Protein AF-A0A2I0WCZ8-F1 (afdb_monomer_lite)

Secondary structure (DSSP, 8-state):
-PPEE------S-GGG-EEEEEEEPP-----S--SS--SEEEEEEEEEETTEE----TTTT--BTTB-EEE-TT-SS----HHHHHHHHHHHIIIII--

Organism: NCBI:txid906689

pLDDT: mean 72.58, std 17.21, range [28.89, 92.12]

Sequence (99 aa):
MKPNQIFTYLRESSLNSIRLYCENSSESTLPPYNCCLSHYHVTMKSIGVAGTSLKLSTDIFQTGDMRGTIIDSGTTLAYLPEDAFKPLMNAVCSLSLCW

Foldseek 3Di:
DQFDWDDWDDDPDLQATKTWGWHQPDDDPDPPPDDPPPWRFIQTDFIDGSNRTDDADNVQADDDPPHTDTDDPVDPDDDGDPSRVVSVVVSNVVSVPPD

InterPro domains:
  IPR001461 Aspartic peptidase A1 [PTHR13683] (28-93)
  IPR021109 Aspartic peptidase domain superfamily [G3DSA:2.40.70.10] (5-95)
  IPR021109 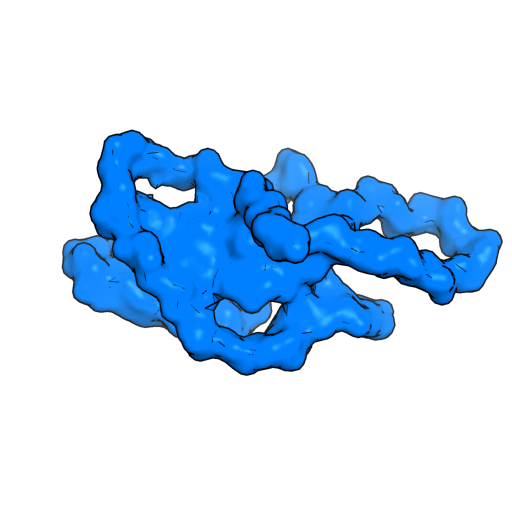Aspartic peptidase domain superfamily [SSF50630] (36-96)
  IPR032799 Xylanase inhibitor, C-terminal [PF14541] (39-92)

Radius of gyration: 15.07 Å; chains: 1; bounding box: 42×26×35 Å

Structure (mmCIF, N/CA/C/O backbone):
data_AF-A0A2I0WCZ8-F1
#
_entry.id   AF-A0A2I0WCZ8-F1
#
loop_
_atom_site.group_PDB
_atom_site.id
_atom_site.type_symbol
_atom_site.label_atom_id
_atom_site.label_alt_id
_atom_site.label_comp_id
_atom_site.label_asym_id
_atom_site.label_entity_id
_atom_site.label_seq_id
_atom_site.pdbx_PDB_ins_code
_atom_site.Cartn_x
_atom_site.Cartn_y
_atom_site.Cartn_z
_atom_site.occupancy
_atom_site.B_iso_or_equiv
_atom_site.auth_seq_id
_atom_site.auth_comp_id
_atom_site.auth_asym_id
_atom_site.auth_atom_id
_atom_site.pdbx_PDB_model_num
ATOM 1 N N . MET A 1 1 ? 9.752 14.927 6.590 1.00 28.89 1 MET A N 1
ATOM 2 C CA . MET A 1 1 ? 8.757 15.242 5.540 1.00 28.89 1 MET A CA 1
ATOM 3 C C . MET A 1 1 ? 7.501 14.443 5.833 1.00 28.89 1 MET A C 1
ATOM 5 O O . MET A 1 1 ? 7.632 13.314 6.283 1.00 28.89 1 MET A O 1
ATOM 9 N N . LYS A 1 2 ? 6.310 15.032 5.689 1.00 32.78 2 LYS A N 1
ATOM 10 C CA . LYS A 1 2 ? 5.054 14.281 5.826 1.00 32.78 2 LYS A CA 1
ATOM 11 C C . LYS A 1 2 ? 4.839 13.513 4.511 1.00 32.78 2 LYS A C 1
ATOM 13 O O . LYS A 1 2 ? 4.935 14.163 3.473 1.00 32.78 2 LYS A O 1
ATOM 18 N N . PRO A 1 3 ? 4.609 12.190 4.525 1.00 41.94 3 PRO A N 1
ATOM 19 C CA . PRO A 1 3 ? 4.323 11.445 3.304 1.00 41.94 3 PRO A CA 1
ATOM 20 C C . PRO A 1 3 ? 3.071 12.021 2.635 1.00 41.94 3 PRO A C 1
ATOM 22 O O . PRO A 1 3 ? 2.075 12.308 3.306 1.00 41.94 3 PRO A O 1
ATOM 25 N N . ASN A 1 4 ? 3.139 12.233 1.322 1.00 39.19 4 ASN A N 1
ATOM 26 C CA . ASN A 1 4 ? 2.037 12.786 0.545 1.00 39.19 4 ASN A CA 1
ATOM 27 C C . ASN A 1 4 ? 1.018 11.666 0.281 1.00 39.19 4 ASN A C 1
ATOM 29 O O . ASN A 1 4 ? 1.338 10.635 -0.304 1.00 39.19 4 ASN A O 1
ATOM 33 N N . GLN A 1 5 ? -0.221 1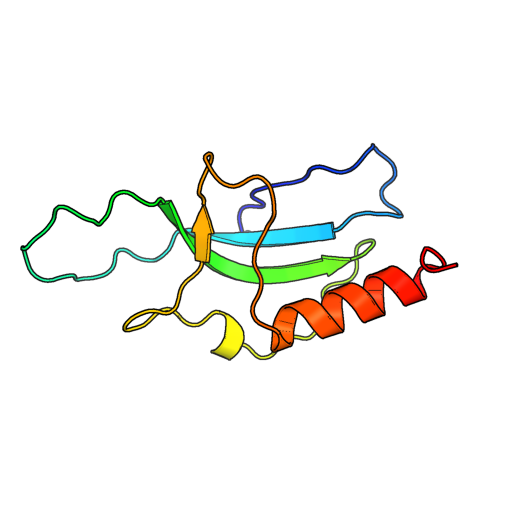1.837 0.740 1.00 42.56 5 GLN A N 1
ATOM 34 C CA . GLN A 1 5 ? -1.281 10.854 0.518 1.00 42.56 5 GLN A CA 1
ATOM 35 C C . GLN A 1 5 ? -1.787 10.992 -0.924 1.00 42.56 5 GLN A C 1
ATOM 37 O O . GLN A 1 5 ? -2.334 12.035 -1.277 1.00 42.56 5 GLN A O 1
ATOM 42 N N . ILE A 1 6 ? -1.620 9.962 -1.754 1.00 47.38 6 ILE A N 1
ATOM 43 C CA . ILE A 1 6 ? -2.159 9.951 -3.118 1.00 47.38 6 ILE A CA 1
ATOM 44 C C . ILE A 1 6 ? -3.137 8.779 -3.214 1.00 47.38 6 ILE A C 1
ATOM 46 O O . ILE A 1 6 ? -2.783 7.637 -2.941 1.00 47.38 6 ILE A O 1
ATOM 50 N N . PHE A 1 7 ? -4.374 9.122 -3.576 1.00 44.44 7 PHE A N 1
ATOM 51 C CA . PHE A 1 7 ? -5.570 8.285 -3.719 1.00 44.44 7 PHE A CA 1
ATOM 52 C C . PHE A 1 7 ? -6.341 7.972 -2.430 1.00 44.44 7 PHE A C 1
ATOM 54 O O . PHE A 1 7 ? -6.006 7.106 -1.625 1.00 44.44 7 PHE A O 1
ATOM 61 N N . THR A 1 8 ? -7.463 8.679 -2.292 1.00 43.38 8 THR A N 1
ATOM 62 C CA . THR A 1 8 ? -8.586 8.299 -1.435 1.00 43.38 8 THR A CA 1
ATOM 63 C C . THR A 1 8 ? -9.793 8.210 -2.359 1.00 43.38 8 THR A C 1
ATOM 65 O O . THR A 1 8 ? -10.238 9.239 -2.855 1.00 43.38 8 THR A O 1
ATOM 68 N N . TYR A 1 9 ? -10.320 7.015 -2.618 1.00 43.66 9 TYR A N 1
ATOM 69 C CA . TYR A 1 9 ? -11.686 6.890 -3.128 1.00 43.66 9 TYR A CA 1
ATOM 70 C C . TYR A 1 9 ? -12.517 6.152 -2.104 1.00 43.66 9 TYR A C 1
ATOM 72 O O . TYR A 1 9 ? -12.730 4.957 -2.253 1.00 43.66 9 TYR A O 1
ATOM 80 N N . LEU A 1 10 ? -12.949 6.835 -1.042 1.00 42.97 10 LEU A N 1
ATOM 81 C CA . LEU A 1 10 ? -13.912 6.262 -0.108 1.00 42.97 10 LEU A CA 1
ATOM 82 C C . LEU A 1 10 ? -14.900 7.324 0.346 1.00 42.97 10 LEU A C 1
ATOM 84 O O . LEU A 1 10 ? -14.519 8.409 0.784 1.00 42.97 10 LEU A O 1
ATOM 88 N N . ARG A 1 11 ? -16.179 6.967 0.200 1.00 42.19 11 ARG A N 1
ATOM 89 C CA . ARG A 1 11 ? -17.339 7.666 0.748 1.00 42.19 11 ARG A CA 1
ATOM 90 C C . ARG A 1 11 ? -17.034 8.090 2.190 1.00 42.19 11 ARG A C 1
ATOM 92 O O . ARG A 1 11 ? -16.449 7.330 2.955 1.00 42.19 11 ARG A O 1
ATOM 99 N N . GLU A 1 12 ? -17.452 9.306 2.507 1.00 48.94 12 GLU A N 1
ATOM 100 C CA . GLU A 1 12 ? -17.076 10.211 3.603 1.00 48.94 12 GLU A CA 1
ATOM 101 C C . GLU A 1 12 ? -17.330 9.724 5.053 1.00 48.94 12 GLU A C 1
ATOM 103 O O . GLU A 1 12 ? -17.615 10.514 5.945 1.00 48.94 12 GLU A O 1
ATOM 108 N N . SER A 1 13 ? -17.209 8.426 5.339 1.00 52.19 13 SER A N 1
ATOM 109 C CA . SER A 1 13 ? -17.166 7.894 6.703 1.00 52.19 13 SER A CA 1
ATOM 110 C C . SER A 1 13 ? -15.751 7.409 7.019 1.00 52.19 13 SER A C 1
ATOM 112 O O . SER A 1 13 ? -15.283 6.419 6.455 1.00 52.19 13 SER A O 1
ATOM 114 N N . SER A 1 14 ? -15.066 8.087 7.944 1.00 57.56 14 SER A N 1
ATOM 115 C CA . SER A 1 14 ? -13.694 7.777 8.387 1.00 57.56 14 SER A CA 1
ATOM 116 C C . SER A 1 14 ? -13.485 6.323 8.842 1.00 57.56 14 SER A C 1
ATOM 118 O O . SER A 1 14 ? -12.366 5.812 8.754 1.00 57.56 14 SER A O 1
ATOM 120 N N . LEU A 1 15 ? -14.561 5.656 9.267 1.00 57.84 15 LEU A N 1
ATOM 121 C CA . LEU A 1 15 ? -14.570 4.294 9.803 1.00 57.84 15 LEU A CA 1
ATOM 122 C C . LEU A 1 15 ? -14.367 3.192 8.750 1.00 57.84 15 LEU A C 1
ATOM 124 O O . LEU A 1 15 ? -13.994 2.090 9.119 1.00 57.84 15 LEU A O 1
ATOM 128 N N . ASN A 1 16 ? -14.520 3.489 7.455 1.00 68.62 16 ASN A N 1
ATOM 129 C CA . ASN A 1 16 ? -14.374 2.510 6.369 1.00 68.62 16 ASN A CA 1
ATOM 130 C C . ASN A 1 16 ? -13.376 3.003 5.315 1.00 68.62 16 ASN A C 1
ATOM 132 O O . ASN A 1 16 ? -1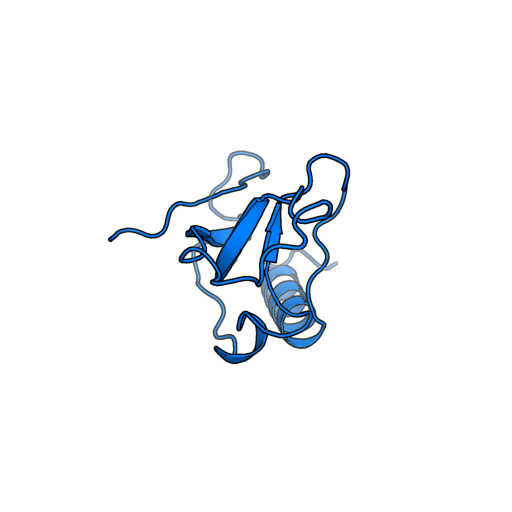3.692 3.046 4.128 1.00 68.62 16 ASN A O 1
ATOM 136 N N . SER A 1 17 ? -12.191 3.451 5.755 1.00 78.19 17 SER A N 1
ATOM 137 C CA . SER A 1 17 ? -11.178 4.034 4.865 1.00 78.19 17 SER A CA 1
ATOM 138 C C . SER A 1 17 ? -9.946 3.140 4.649 1.00 78.19 17 SER A C 1
ATOM 140 O O . SER A 1 17 ? -9.300 2.747 5.607 1.00 78.19 17 SER A O 1
ATOM 142 N N . ILE A 1 18 ? -9.584 2.865 3.397 1.00 86.94 18 ILE A N 1
ATOM 143 C CA . ILE A 1 18 ? -8.301 2.357 2.915 1.00 86.94 18 ILE A CA 1
ATOM 144 C C . ILE A 1 18 ? -7.502 3.562 2.405 1.00 86.94 18 ILE A C 1
ATOM 146 O O . ILE A 1 18 ? -8.009 4.367 1.621 1.00 86.94 18 ILE A O 1
ATOM 150 N N . ARG A 1 19 ? -6.262 3.707 2.869 1.00 87.12 19 ARG A N 1
ATOM 151 C CA . ARG A 1 19 ? -5.347 4.796 2.503 1.00 87.12 19 ARG A CA 1
ATOM 152 C C . ARG A 1 19 ? -4.011 4.215 2.074 1.00 87.12 19 ARG A C 1
ATOM 154 O O . ARG A 1 19 ? -3.468 3.372 2.779 1.00 87.12 19 ARG A O 1
ATOM 161 N N . LEU A 1 20 ? -3.467 4.689 0.959 1.00 87.94 20 LEU A N 1
ATOM 162 C CA . LEU A 1 20 ? -2.117 4.344 0.520 1.00 87.94 20 LEU A CA 1
ATOM 163 C C . LEU A 1 20 ? -1.197 5.531 0.806 1.00 87.94 20 LEU A C 1
ATOM 165 O O . LEU A 1 20 ? -1.473 6.660 0.395 1.00 87.94 20 LEU A O 1
ATOM 169 N N . TYR A 1 21 ? -0.118 5.289 1.545 1.00 86.44 21 TYR A N 1
ATOM 170 C CA . TYR A 1 21 ? 0.873 6.311 1.862 1.00 86.44 21 TYR A CA 1
ATOM 171 C C . TYR A 1 21 ? 2.060 6.149 0.927 1.00 86.44 21 TYR A C 1
ATOM 173 O O . TYR A 1 21 ? 2.730 5.114 0.946 1.00 86.44 21 TYR A O 1
ATOM 181 N N . CYS A 1 22 ? 2.311 7.176 0.120 1.00 85.19 22 CYS A N 1
ATOM 182 C CA . CYS A 1 22 ? 3.362 7.175 -0.884 1.00 85.19 22 CYS A CA 1
ATOM 183 C C . CYS A 1 22 ? 4.265 8.403 -0.721 1.00 85.19 22 CYS A C 1
ATOM 185 O O . CYS A 1 22 ? 3.881 9.436 -0.177 1.00 85.19 22 CYS A O 1
ATOM 187 N N . GLU A 1 23 ? 5.487 8.291 -1.210 1.00 84.31 23 GLU A N 1
ATOM 188 C CA . GLU A 1 23 ? 6.417 9.403 -1.369 1.00 84.31 23 GLU A CA 1
ATOM 189 C C . GLU A 1 23 ? 6.914 9.411 -2.811 1.00 84.31 23 GLU A C 1
ATOM 191 O O . GLU A 1 23 ? 6.930 8.366 -3.461 1.00 84.31 23 GLU A O 1
ATOM 196 N N . ASN A 1 24 ? 7.335 10.566 -3.325 1.00 78.81 24 ASN A N 1
ATOM 197 C CA . ASN A 1 24 ? 7.974 10.602 -4.639 1.00 78.81 24 ASN A CA 1
ATOM 198 C C . ASN A 1 24 ? 9.185 9.665 -4.631 1.00 78.81 24 ASN A C 1
ATOM 200 O O . ASN A 1 24 ? 9.965 9.663 -3.674 1.00 78.81 24 ASN A O 1
ATOM 204 N N . SER A 1 25 ? 9.335 8.847 -5.674 1.00 71.38 25 SER A N 1
ATOM 205 C CA . SER A 1 25 ? 10.567 8.084 -5.844 1.00 71.38 25 SER A CA 1
ATOM 206 C C . SER A 1 25 ? 11.722 9.069 -5.993 1.00 71.38 25 SER A C 1
ATOM 208 O O . SER A 1 25 ? 11.642 9.983 -6.815 1.00 71.38 25 SER A O 1
ATOM 210 N N . SER A 1 26 ? 12.789 8.900 -5.211 1.00 65.38 26 SER A N 1
ATOM 211 C CA . SER A 1 26 ? 14.058 9.557 -5.520 1.00 65.38 26 SER A CA 1
ATOM 212 C C . SER A 1 26 ? 14.444 9.166 -6.944 1.00 65.38 26 SER A C 1
ATOM 214 O O . SER A 1 26 ? 14.411 7.980 -7.271 1.00 65.38 26 SER A O 1
ATOM 216 N N . GLU A 1 27 ? 14.732 10.160 -7.775 1.00 57.53 27 GLU A N 1
ATOM 217 C CA . GLU A 1 27 ? 15.039 10.019 -9.196 1.00 57.53 27 GLU A CA 1
ATOM 218 C C . GLU A 1 27 ? 16.009 8.851 -9.433 1.00 57.53 27 GLU A C 1
ATOM 220 O O . GLU A 1 27 ? 17.137 8.841 -8.940 1.00 57.53 27 GLU A O 1
ATOM 225 N N . SER A 1 28 ? 15.534 7.809 -10.116 1.00 51.16 28 SER A N 1
ATOM 226 C CA . SER A 1 28 ? 16.353 6.649 -10.445 1.00 51.16 28 SER A CA 1
ATOM 227 C C . SER A 1 28 ? 17.408 7.069 -11.464 1.00 51.16 28 SER A C 1
ATOM 229 O O . SER A 1 28 ? 17.062 7.488 -12.568 1.00 51.16 28 SER A O 1
ATOM 231 N N . THR A 1 29 ? 18.685 6.919 -11.118 1.00 46.69 29 THR A N 1
ATOM 232 C CA . THR A 1 29 ? 19.819 6.970 -12.048 1.00 46.69 29 THR A CA 1
ATOM 233 C C . THR A 1 29 ? 19.696 5.836 -13.071 1.00 46.69 29 THR A C 1
ATOM 235 O O . THR A 1 29 ? 20.300 4.777 -12.906 1.00 46.69 29 THR A O 1
ATOM 238 N N . LEU A 1 30 ? 18.867 6.007 -14.098 1.00 53.53 30 LEU A N 1
ATOM 239 C CA . LEU A 1 30 ? 18.747 5.045 -15.191 1.00 53.53 30 LEU A CA 1
ATOM 240 C C . LEU A 1 30 ? 19.693 5.435 -16.337 1.00 53.53 30 LEU A C 1
ATOM 242 O O . LEU A 1 30 ? 19.835 6.625 -16.630 1.00 53.53 30 LEU A O 1
ATOM 246 N N . PRO A 1 31 ? 20.363 4.464 -16.988 1.00 49.88 31 PRO A N 1
ATOM 247 C CA . PRO A 1 31 ? 21.200 4.730 -18.155 1.00 49.88 31 PRO A CA 1
ATOM 248 C C . PRO A 1 31 ? 20.371 5.305 -19.324 1.00 49.88 31 PRO A C 1
ATOM 250 O O . PRO A 1 31 ? 19.159 5.088 -19.389 1.00 49.88 31 PRO A O 1
ATOM 253 N N . PRO A 1 32 ? 21.002 6.029 -20.270 1.00 51.19 32 PRO A N 1
ATOM 254 C CA . PRO A 1 32 ? 20.353 6.982 -21.177 1.00 51.19 32 PRO A CA 1
ATOM 255 C C . PRO A 1 32 ? 19.623 6.341 -22.375 1.00 51.19 32 PRO A C 1
ATOM 257 O O . PRO A 1 32 ? 19.716 6.832 -23.495 1.00 51.19 32 PRO A O 1
ATOM 260 N N . TYR A 1 33 ? 18.858 5.271 -22.160 1.00 52.16 33 TYR A N 1
ATOM 261 C CA . TYR A 1 33 ? 17.903 4.752 -23.146 1.00 52.16 33 TYR A CA 1
ATOM 262 C C . TYR A 1 33 ? 16.482 4.910 -22.604 1.00 52.16 33 TYR A C 1
ATOM 264 O O . TYR A 1 33 ? 15.814 3.981 -22.158 1.00 52.16 33 TYR A O 1
ATOM 272 N N . ASN A 1 34 ? 16.070 6.175 -22.607 1.00 65.06 34 ASN A N 1
ATOM 273 C CA . ASN A 1 34 ? 14.827 6.705 -22.071 1.00 65.06 34 ASN A CA 1
ATOM 274 C C . ASN A 1 34 ? 13.730 6.769 -23.147 1.00 65.06 34 ASN A C 1
ATOM 276 O O . ASN A 1 34 ? 13.604 7.770 -23.847 1.00 65.06 34 ASN A O 1
ATOM 280 N N . CYS A 1 35 ? 12.903 5.729 -23.251 1.00 54.81 35 CYS A N 1
ATOM 281 C CA . CYS A 1 35 ? 11.605 5.856 -23.931 1.00 54.81 35 CYS A CA 1
ATOM 282 C C . CYS A 1 35 ? 10.435 5.210 -23.168 1.00 54.81 35 CYS A C 1
ATOM 284 O O . CYS A 1 35 ? 9.283 5.467 -23.502 1.00 54.81 35 CYS A O 1
ATOM 286 N N . CYS A 1 36 ? 10.693 4.420 -22.120 1.00 60.25 36 CYS A N 1
ATOM 287 C CA . CYS A 1 36 ? 9.639 3.697 -21.396 1.00 60.25 36 CYS A CA 1
ATOM 288 C C . CYS A 1 36 ? 9.496 4.112 -19.920 1.00 60.25 36 CYS A C 1
ATOM 290 O O . CYS A 1 36 ? 8.833 3.419 -19.155 1.00 60.25 36 CYS A O 1
ATOM 292 N N . LEU A 1 37 ? 10.062 5.257 -19.514 1.00 59.59 37 LEU A N 1
ATOM 293 C CA . LEU A 1 37 ? 9.815 5.879 -18.201 1.00 59.59 37 LEU A CA 1
ATOM 294 C C . LEU A 1 37 ? 8.522 6.712 -18.187 1.00 59.59 37 LEU A C 1
ATOM 296 O O . LEU A 1 37 ? 8.482 7.807 -17.635 1.00 59.59 37 LEU A O 1
ATOM 300 N N . SER A 1 38 ? 7.457 6.235 -18.835 1.00 65.25 38 SER A N 1
ATOM 301 C CA . SER A 1 38 ? 6.211 7.001 -18.982 1.00 65.25 38 SER A CA 1
ATOM 302 C C . SER A 1 38 ? 5.270 6.897 -17.781 1.00 65.25 38 SER A C 1
ATOM 304 O O . SER A 1 38 ? 4.224 7.542 -17.778 1.00 65.25 38 SER A O 1
ATOM 306 N N . HIS A 1 39 ? 5.603 6.088 -16.773 1.00 69.62 39 HIS A N 1
ATOM 307 C CA . HIS A 1 39 ? 4.775 5.922 -15.583 1.00 69.62 39 HIS A CA 1
ATOM 308 C C . HIS A 1 39 ? 5.287 6.779 -14.433 1.00 69.62 39 HIS A C 1
ATOM 310 O O . HIS A 1 39 ? 6.489 6.921 -14.214 1.00 69.62 39 HIS A O 1
ATOM 316 N N . TYR A 1 40 ? 4.355 7.336 -13.665 1.00 79.25 40 TYR A N 1
ATOM 317 C CA . TYR A 1 40 ? 4.703 8.120 -12.493 1.00 79.25 40 TYR A CA 1
ATOM 318 C C . TYR A 1 40 ? 5.068 7.172 -11.349 1.00 79.25 40 TYR A C 1
ATOM 320 O O . TYR A 1 40 ? 4.206 6.479 -10.803 1.00 79.25 40 TYR A O 1
ATOM 328 N N . HIS A 1 41 ? 6.358 7.098 -11.027 1.00 80.44 41 HIS A N 1
ATOM 329 C CA . HIS A 1 41 ? 6.873 6.204 -9.997 1.00 80.44 41 HIS A CA 1
ATOM 330 C C . HIS A 1 41 ? 6.789 6.857 -8.616 1.00 80.44 41 HIS A C 1
ATOM 332 O O . HIS A 1 41 ? 7.107 8.031 -8.421 1.00 80.44 41 HIS A O 1
ATOM 338 N N . VAL A 1 42 ? 6.370 6.067 -7.635 1.00 83.06 42 VAL A N 1
ATOM 339 C CA . VAL A 1 42 ? 6.319 6.460 -6.230 1.00 83.06 42 VAL A CA 1
ATOM 340 C C . VAL A 1 42 ? 6.916 5.359 -5.362 1.00 83.06 42 VAL A C 1
ATOM 342 O O . VAL A 1 42 ? 6.931 4.180 -5.714 1.00 83.06 42 VAL A O 1
ATOM 345 N N . THR A 1 43 ? 7.416 5.750 -4.198 1.00 83.06 43 THR A N 1
ATOM 346 C CA . THR A 1 43 ? 7.808 4.823 -3.139 1.00 83.06 43 THR A CA 1
ATOM 347 C C . THR A 1 43 ? 6.623 4.629 -2.207 1.00 83.06 43 THR A C 1
ATOM 349 O O . THR A 1 43 ? 6.249 5.553 -1.481 1.00 83.06 43 THR A O 1
ATOM 352 N N . MET A 1 44 ? 6.040 3.435 -2.189 1.00 85.88 44 MET A N 1
ATOM 353 C CA . MET A 1 44 ? 4.985 3.101 -1.237 1.00 85.88 44 MET A CA 1
ATOM 354 C C . MET A 1 44 ? 5.574 2.837 0.155 1.00 85.88 44 MET A C 1
ATOM 356 O O . MET A 1 44 ? 6.601 2.175 0.299 1.00 85.88 44 MET A O 1
ATOM 360 N N . LYS A 1 45 ? 4.944 3.400 1.191 1.00 85.44 45 LYS A N 1
ATOM 361 C CA . LYS A 1 45 ? 5.419 3.341 2.583 1.00 85.44 45 LYS A CA 1
ATOM 362 C C . LYS A 1 45 ? 4.544 2.482 3.473 1.00 85.44 45 LYS A C 1
ATOM 364 O O . LYS A 1 45 ? 5.060 1.736 4.300 1.00 85.44 45 LYS A O 1
ATOM 369 N N . SER A 1 46 ? 3.229 2.609 3.341 1.00 88.19 46 SER A N 1
ATOM 370 C CA . SER A 1 46 ? 2.284 1.865 4.167 1.00 88.19 46 SER A CA 1
ATOM 371 C C . SER A 1 46 ? 0.875 1.889 3.584 1.00 88.19 46 SER A C 1
ATOM 373 O O . SER A 1 46 ? 0.546 2.683 2.699 1.00 88.19 46 SER A O 1
ATOM 375 N N . ILE A 1 47 ? 0.035 1.010 4.126 1.00 90.62 47 ILE A N 1
ATOM 376 C CA . ILE A 1 47 ? -1.406 0.964 3.886 1.00 90.62 47 ILE A CA 1
ATOM 377 C C . ILE A 1 47 ? -2.099 1.236 5.218 1.00 90.62 47 ILE A C 1
ATOM 379 O O . ILE A 1 47 ? -1.731 0.637 6.224 1.00 90.62 47 ILE A O 1
ATOM 383 N N . GLY A 1 48 ? -3.085 2.126 5.237 1.00 90.50 48 GLY A N 1
ATOM 384 C CA . GLY A 1 48 ? -3.972 2.355 6.373 1.00 90.50 48 GLY A CA 1
ATOM 385 C C . GLY A 1 48 ? -5.355 1.769 6.117 1.00 90.50 48 GLY A C 1
ATOM 386 O O . GLY A 1 48 ? -5.874 1.927 5.018 1.00 90.50 48 GLY A O 1
ATOM 387 N N . VAL A 1 49 ? -5.957 1.138 7.124 1.00 89.75 49 VAL A N 1
ATOM 388 C CA . VAL A 1 49 ? -7.327 0.607 7.105 1.00 89.75 49 VAL A CA 1
ATOM 389 C C . VAL A 1 49 ? -8.062 1.111 8.351 1.00 89.75 49 VAL A C 1
ATOM 391 O O . VAL A 1 49 ? -7.573 0.948 9.466 1.00 89.75 49 VAL A O 1
ATOM 394 N N . ALA A 1 50 ? -9.196 1.790 8.164 1.00 87.12 50 ALA A N 1
ATOM 395 C CA . ALA A 1 50 ? -9.992 2.442 9.213 1.00 87.12 50 ALA A CA 1
ATOM 396 C C . ALA A 1 50 ? -9.153 3.284 10.198 1.00 87.12 50 ALA A C 1
ATOM 398 O O . ALA A 1 50 ? -9.350 3.251 11.409 1.00 87.12 50 ALA A O 1
ATOM 399 N N . GLY A 1 51 ? -8.172 4.028 9.676 1.00 85.12 51 GLY A N 1
ATOM 400 C CA . GLY A 1 51 ? -7.277 4.866 10.483 1.00 85.12 51 GLY A CA 1
ATOM 401 C C . GLY A 1 51 ? -6.101 4.133 11.144 1.00 85.12 51 GLY A C 1
ATOM 402 O O . GLY A 1 51 ? -5.279 4.788 11.778 1.00 85.12 51 GLY A O 1
ATOM 403 N N . THR A 1 52 ? -5.971 2.815 10.961 1.00 87.75 52 THR A N 1
ATOM 404 C CA . THR A 1 52 ? -4.860 2.006 11.492 1.00 87.75 52 THR A CA 1
ATOM 405 C C . THR A 1 52 ? -3.903 1.585 10.381 1.00 87.75 52 THR A C 1
ATOM 407 O O . THR A 1 52 ? -4.325 1.014 9.380 1.00 87.75 52 THR A O 1
ATOM 410 N N . SER A 1 53 ? -2.603 1.830 10.547 1.00 89.38 53 SER A N 1
ATOM 411 C CA . SER A 1 53 ? -1.585 1.370 9.592 1.00 89.38 53 SER A CA 1
ATOM 412 C C . SER A 1 53 ? -1.347 -0.137 9.695 1.00 89.38 53 SER A C 1
ATOM 414 O O . SER A 1 53 ? -1.133 -0.665 10.786 1.00 89.38 53 SER A O 1
ATOM 416 N N . LEU A 1 54 ? -1.314 -0.823 8.554 1.00 90.50 54 LEU A N 1
ATOM 417 C CA . LEU A 1 54 ? -0.926 -2.226 8.461 1.00 90.50 54 LEU A CA 1
ATOM 418 C C . LEU A 1 54 ? 0.577 -2.379 8.693 1.00 90.50 54 LEU A C 1
ATOM 420 O O . LEU A 1 54 ? 1.390 -1.633 8.143 1.00 90.50 54 LEU A O 1
ATOM 424 N N . LYS A 1 55 ? 0.948 -3.394 9.475 1.00 86.25 55 LYS A N 1
ATOM 425 C CA . LYS A 1 55 ? 2.341 -3.800 9.651 1.00 86.25 55 LYS A CA 1
ATOM 426 C C . LYS A 1 55 ? 2.744 -4.694 8.479 1.00 86.25 55 LYS A C 1
ATOM 428 O O . LYS A 1 55 ? 2.477 -5.890 8.492 1.00 86.25 55 LYS A O 1
ATOM 433 N N . LEU A 1 56 ? 3.356 -4.087 7.469 1.00 86.44 56 LEU A N 1
ATOM 434 C CA . LEU A 1 56 ? 3.880 -4.764 6.285 1.00 86.44 56 LEU A CA 1
ATOM 435 C C . LEU A 1 56 ? 5.405 -4.813 6.349 1.00 86.44 56 LEU A C 1
ATOM 437 O O . LEU A 1 56 ? 6.034 -3.957 6.978 1.00 86.44 56 LEU A O 1
ATOM 441 N N . SER A 1 57 ? 5.994 -5.818 5.710 1.00 85.00 57 SER A N 1
ATOM 442 C CA . SER A 1 57 ? 7.444 -5.873 5.564 1.00 85.00 57 SER A CA 1
ATOM 443 C C . SER A 1 57 ? 7.919 -4.772 4.606 1.00 85.00 57 SER A C 1
ATOM 445 O O . SER A 1 57 ? 7.249 -4.455 3.621 1.00 85.00 57 SER A O 1
ATOM 447 N N . THR A 1 58 ? 9.044 -4.129 4.922 1.00 75.56 58 THR A N 1
ATOM 448 C CA . THR A 1 58 ? 9.530 -2.938 4.199 1.00 75.56 58 THR A CA 1
ATOM 449 C C . THR A 1 58 ? 10.107 -3.258 2.821 1.00 75.56 58 THR A C 1
ATOM 451 O O . THR A 1 58 ? 10.263 -2.360 1.999 1.00 75.56 58 THR A O 1
ATOM 454 N N . ASP A 1 59 ? 10.417 -4.523 2.560 1.00 82.06 59 ASP A N 1
ATOM 455 C CA . ASP A 1 59 ? 10.928 -5.065 1.300 1.00 82.06 59 ASP A CA 1
ATOM 456 C C . ASP A 1 59 ? 9.853 -5.269 0.228 1.00 82.06 59 ASP A C 1
ATOM 458 O O . ASP A 1 59 ? 10.171 -5.232 -0.960 1.00 82.06 59 ASP A O 1
ATOM 462 N N . ILE A 1 60 ? 8.581 -5.386 0.625 1.00 83.06 60 ILE A N 1
ATOM 463 C CA . ILE A 1 60 ? 7.443 -5.571 -0.292 1.00 83.06 60 ILE A CA 1
ATOM 464 C C . ILE A 1 60 ? 7.347 -4.420 -1.308 1.00 83.06 60 ILE A C 1
ATOM 466 O O . ILE A 1 60 ? 6.947 -4.629 -2.453 1.00 83.06 60 ILE A O 1
ATOM 470 N N . PHE A 1 61 ? 7.741 -3.210 -0.900 1.00 78.75 61 P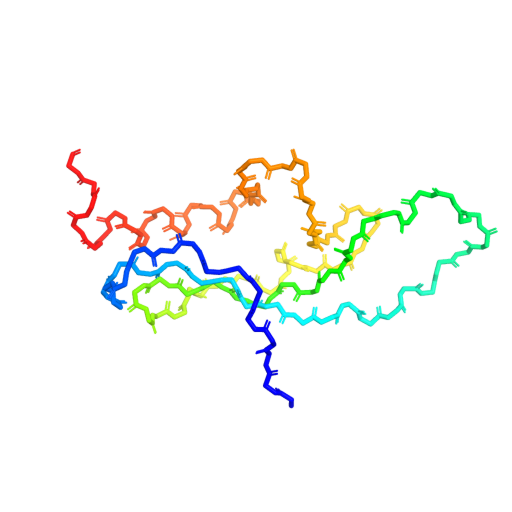HE A N 1
ATOM 471 C CA . PHE A 1 61 ? 7.648 -1.991 -1.709 1.00 78.75 61 PHE A CA 1
ATOM 472 C C . PHE A 1 61 ? 9.004 -1.440 -2.167 1.00 78.75 61 PHE A C 1
ATOM 474 O O . PHE A 1 61 ? 9.065 -0.313 -2.663 1.00 78.75 61 PHE A O 1
ATOM 481 N N . GLN A 1 62 ? 10.098 -2.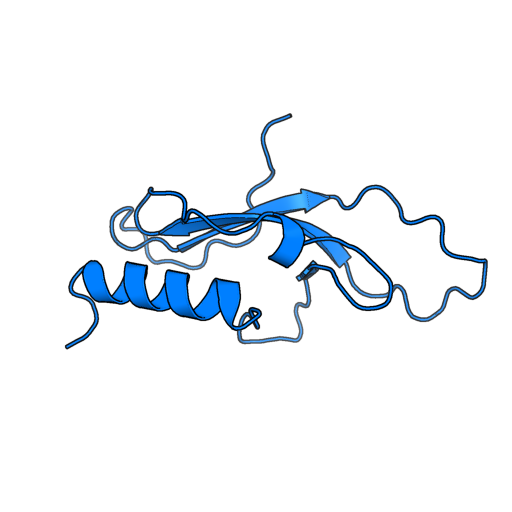188 -1.988 1.00 74.12 62 GLN A N 1
ATOM 482 C CA . GLN A 1 62 ? 11.420 -1.730 -2.418 1.00 74.12 62 GLN A CA 1
ATOM 483 C C . GLN A 1 62 ? 11.492 -1.572 -3.939 1.00 74.12 62 GLN A C 1
ATOM 485 O O . GLN A 1 62 ? 11.027 -2.420 -4.702 1.00 74.12 62 GLN A O 1
ATOM 490 N N . THR A 1 63 ? 12.106 -0.473 -4.366 1.00 65.50 63 THR A N 1
ATOM 491 C CA . THR A 1 63 ? 12.362 -0.146 -5.766 1.00 65.50 63 THR A CA 1
ATOM 492 C C . THR A 1 63 ? 13.620 -0.864 -6.274 1.00 65.50 63 THR A C 1
ATOM 494 O O . THR A 1 63 ? 14.647 -0.857 -5.601 1.00 65.50 63 THR A O 1
ATOM 497 N N . GLY A 1 64 ? 13.552 -1.498 -7.449 1.00 64.75 64 GLY A N 1
ATOM 498 C CA . GLY A 1 64 ? 14.642 -2.291 -8.044 1.00 64.75 64 GLY A CA 1
ATOM 499 C C . GLY A 1 64 ? 14.275 -2.835 -9.429 1.00 64.75 64 GLY A C 1
ATOM 500 O O . GLY A 1 64 ? 13.266 -2.406 -9.981 1.00 64.75 64 GLY A O 1
ATOM 501 N N . ASP A 1 65 ? 15.048 -3.790 -9.964 1.00 55.53 65 ASP A N 1
ATOM 502 C CA . ASP A 1 65 ? 15.090 -4.175 -11.396 1.00 55.53 65 ASP A CA 1
ATOM 503 C C . ASP A 1 65 ? 13.740 -4.342 -12.118 1.00 55.53 65 ASP A C 1
ATOM 505 O O . ASP A 1 65 ? 13.681 -4.122 -13.323 1.00 55.53 65 ASP A O 1
ATOM 509 N N . MET A 1 66 ? 12.652 -4.673 -11.413 1.00 56.56 66 MET A N 1
ATOM 510 C CA . MET A 1 66 ? 11.262 -4.589 -11.905 1.00 56.56 66 MET A CA 1
ATOM 511 C C . MET A 1 66 ? 10.252 -4.335 -10.766 1.00 56.56 66 MET A C 1
ATOM 513 O O . MET A 1 66 ? 9.081 -4.698 -10.862 1.00 56.56 66 MET A O 1
ATOM 517 N N . ARG A 1 67 ? 10.711 -3.793 -9.633 1.00 62.69 67 ARG A N 1
ATOM 518 C CA . ARG A 1 67 ? 9.899 -3.608 -8.421 1.00 62.69 67 ARG A CA 1
ATOM 519 C C . ARG A 1 67 ? 9.753 -2.123 -8.133 1.00 62.69 67 ARG A C 1
ATOM 521 O O . ARG A 1 67 ? 10.708 -1.365 -8.277 1.00 62.69 67 ARG A O 1
ATOM 528 N N . GLY A 1 68 ? 8.553 -1.704 -7.759 1.00 76.19 68 GLY A N 1
ATOM 529 C CA . GLY A 1 68 ? 8.218 -0.308 -7.512 1.00 76.19 68 GLY A CA 1
ATOM 530 C C . GLY A 1 68 ? 6.711 -0.105 -7.508 1.00 76.19 68 GLY A C 1
ATOM 531 O O . GLY A 1 68 ? 5.950 -1.010 -7.843 1.00 76.19 68 GLY A O 1
ATOM 532 N N . THR A 1 69 ? 6.267 1.076 -7.093 1.00 83.38 69 THR A N 1
ATOM 533 C CA . THR A 1 69 ? 4.852 1.451 -7.155 1.00 83.38 69 THR A CA 1
ATOM 534 C C . THR A 1 69 ? 4.672 2.481 -8.255 1.00 83.38 69 THR A C 1
ATOM 536 O O . THR A 1 69 ? 5.416 3.460 -8.320 1.00 83.38 69 THR A O 1
ATOM 539 N N . ILE A 1 70 ? 3.693 2.256 -9.124 1.00 84.69 70 ILE A N 1
ATOM 540 C CA . ILE A 1 70 ? 3.359 3.169 -10.215 1.00 84.69 70 ILE A CA 1
ATOM 541 C C . ILE A 1 70 ? 1.962 3.734 -10.014 1.00 84.69 70 ILE A C 1
ATOM 543 O O . ILE A 1 70 ? 1.082 3.076 -9.458 1.00 84.69 70 ILE A O 1
ATOM 547 N N . ILE A 1 71 ? 1.766 4.953 -10.495 1.00 84.69 71 ILE A N 1
ATOM 548 C CA . ILE A 1 71 ? 0.450 5.555 -10.650 1.00 84.69 71 ILE A CA 1
ATOM 549 C C . ILE A 1 71 ? 0.098 5.497 -12.134 1.00 84.69 71 ILE A C 1
ATOM 551 O O . ILE A 1 71 ? 0.776 6.113 -12.957 1.00 84.69 71 ILE A O 1
ATOM 555 N N . ASP A 1 72 ? -0.965 4.763 -12.455 1.00 83.75 72 ASP A N 1
ATOM 556 C CA . ASP A 1 72 ? -1.471 4.587 -13.814 1.00 83.75 72 ASP A CA 1
ATOM 557 C C . ASP A 1 72 ? -2.966 4.927 -13.871 1.00 83.75 72 ASP A C 1
ATOM 559 O O . ASP A 1 72 ? -3.802 4.235 -13.291 1.00 83.75 72 ASP A O 1
ATOM 563 N N . SER A 1 73 ? -3.308 6.004 -14.583 1.00 84.31 73 SER A N 1
ATOM 564 C CA . SER A 1 73 ? -4.697 6.434 -14.775 1.00 84.31 73 SER A CA 1
ATOM 565 C C . SER A 1 73 ? -5.504 5.503 -15.686 1.00 84.31 73 SER A C 1
ATOM 567 O O . SER A 1 73 ? -6.729 5.585 -15.688 1.00 84.31 73 SER A O 1
ATOM 569 N N . GLY A 1 74 ? -4.840 4.650 -16.475 1.00 85.06 74 GLY A N 1
ATOM 570 C CA . GLY A 1 74 ? -5.483 3.653 -17.334 1.00 85.06 74 GLY A CA 1
ATOM 571 C C . GLY A 1 74 ? -5.958 2.408 -16.582 1.00 85.06 74 GLY A C 1
ATOM 572 O O . GLY A 1 74 ? -6.693 1.595 -17.141 1.00 85.06 74 GLY A O 1
ATOM 573 N N . THR A 1 75 ? -5.582 2.265 -15.311 1.00 79.31 75 THR A N 1
ATOM 574 C CA . THR A 1 75 ? -5.875 1.087 -14.501 1.00 79.31 75 THR A CA 1
ATOM 575 C C . THR A 1 75 ? -7.056 1.338 -13.553 1.00 79.31 75 THR A C 1
ATOM 577 O O . THR A 1 75 ? -7.037 2.245 -12.726 1.00 79.31 75 THR A O 1
ATOM 580 N N . THR A 1 76 ? -8.104 0.508 -13.642 1.00 84.56 76 THR A N 1
ATOM 581 C CA . THR A 1 76 ? -9.314 0.629 -12.798 1.00 84.56 76 THR A CA 1
ATOM 582 C C . THR A 1 76 ? -9.114 0.131 -11.360 1.00 84.56 76 THR A C 1
ATOM 584 O O . THR A 1 76 ? -9.727 0.666 -10.439 1.00 84.56 76 THR A O 1
ATOM 587 N N . LEU A 1 77 ? -8.289 -0.901 -11.154 1.00 85.94 77 LEU A N 1
ATOM 588 C CA . LEU A 1 77 ? -8.081 -1.557 -9.857 1.00 85.94 77 LEU A CA 1
ATOM 589 C C . LEU A 1 77 ? -6.622 -1.452 -9.415 1.00 85.94 77 LEU A C 1
ATOM 591 O O . LEU A 1 77 ? -5.719 -1.647 -10.219 1.00 85.94 77 LEU A O 1
ATOM 595 N N . ALA A 1 78 ? -6.379 -1.224 -8.124 1.00 86.50 78 ALA A N 1
ATOM 596 C CA . ALA A 1 78 ? -5.025 -1.296 -7.585 1.00 86.50 78 ALA A CA 1
ATOM 597 C C . ALA A 1 78 ? -4.549 -2.757 -7.526 1.00 86.50 78 ALA A C 1
ATOM 599 O O . ALA A 1 78 ? -5.179 -3.595 -6.878 1.00 86.50 78 ALA A O 1
ATOM 600 N N . TYR A 1 79 ? -3.414 -3.043 -8.159 1.00 85.81 79 TYR A N 1
ATOM 601 C CA . TYR A 1 79 ? -2.749 -4.339 -8.068 1.00 85.81 79 TYR A CA 1
ATOM 602 C C . TYR A 1 79 ? -1.692 -4.287 -6.969 1.00 85.81 79 TYR A C 1
ATOM 604 O O . TYR A 1 79 ? -0.787 -3.455 -7.000 1.00 85.81 79 TYR A O 1
ATOM 612 N N . LEU A 1 80 ? -1.823 -5.173 -5.983 1.00 87.81 80 LEU A N 1
ATOM 613 C CA . LEU A 1 80 ? -0.899 -5.291 -4.861 1.00 87.81 80 LEU A CA 1
ATOM 614 C C . LEU A 1 80 ? -0.213 -6.661 -4.901 1.00 87.81 80 LEU A C 1
ATOM 616 O O . LEU A 1 80 ? -0.864 -7.645 -5.262 1.00 87.81 80 LEU A O 1
ATOM 620 N N . PRO A 1 81 ? 1.063 -6.758 -4.490 1.00 88.06 81 PRO A N 1
ATOM 621 C CA . PRO A 1 81 ? 1.678 -8.053 -4.232 1.00 88.06 81 PRO A CA 1
ATOM 622 C C . PRO A 1 81 ? 0.884 -8.801 -3.157 1.00 88.06 81 PRO A C 1
ATOM 624 O O . PRO A 1 81 ? 0.290 -8.190 -2.264 1.00 88.06 81 PRO A O 1
ATOM 627 N N . GLU A 1 82 ? 0.889 -10.130 -3.230 1.00 88.19 82 GLU A N 1
ATOM 628 C CA . GLU A 1 82 ? 0.106 -11.001 -2.344 1.00 88.19 82 GLU A CA 1
ATOM 629 C C . GLU A 1 82 ? 0.367 -10.711 -0.856 1.00 88.19 82 GLU A C 1
ATOM 631 O O . GLU A 1 82 ? -0.573 -10.646 -0.058 1.00 88.19 82 GLU A O 1
ATOM 636 N N . ASP A 1 83 ? 1.624 -10.417 -0.516 1.00 88.88 83 ASP A N 1
ATOM 637 C CA . 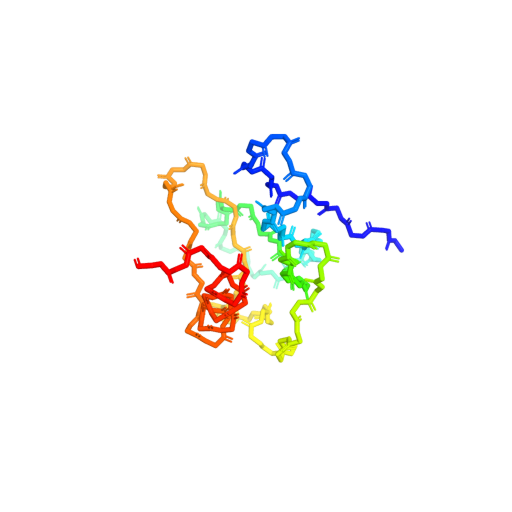ASP A 1 83 ? 2.080 -10.085 0.837 1.00 88.88 83 ASP A CA 1
ATOM 638 C C . ASP A 1 83 ? 1.528 -8.752 1.373 1.00 88.88 83 ASP A C 1
ATOM 640 O O . ASP A 1 83 ? 1.512 -8.535 2.582 1.00 88.88 83 ASP A O 1
ATOM 644 N N . ALA A 1 84 ? 1.034 -7.864 0.503 1.00 89.62 84 ALA A N 1
ATOM 645 C CA . ALA A 1 84 ? 0.294 -6.659 0.890 1.00 89.62 84 ALA A CA 1
ATOM 646 C C . ALA A 1 84 ? -1.227 -6.851 0.774 1.00 89.62 84 ALA A C 1
ATOM 648 O O . ALA A 1 84 ? -1.981 -6.357 1.616 1.00 89.62 84 ALA A O 1
ATOM 649 N N . PHE A 1 85 ? -1.684 -7.593 -0.239 1.00 89.81 85 PHE A N 1
ATOM 650 C CA . PHE A 1 85 ? -3.100 -7.841 -0.497 1.00 89.81 85 PHE A CA 1
ATOM 651 C C . PHE A 1 85 ? -3.768 -8.657 0.617 1.00 89.81 85 PHE A C 1
ATOM 653 O O . PHE A 1 85 ? -4.828 -8.269 1.108 1.00 89.81 85 PHE A O 1
ATOM 660 N N . LYS A 1 86 ? -3.149 -9.759 1.064 1.00 91.38 86 LYS A N 1
ATOM 661 C CA . LYS A 1 86 ? -3.720 -10.621 2.114 1.00 91.38 86 LYS A CA 1
ATOM 662 C C . LYS A 1 86 ? -3.904 -9.884 3.448 1.00 91.38 86 LYS A C 1
ATOM 664 O O . LYS A 1 86 ? -5.014 -9.927 3.979 1.00 91.38 86 LYS A O 1
ATOM 669 N N . PRO A 1 87 ? -2.895 -9.173 3.999 1.00 92.12 87 PRO A N 1
ATOM 670 C CA . PRO A 1 87 ? -3.090 -8.388 5.217 1.00 92.12 87 PRO A CA 1
ATOM 671 C C . PRO A 1 87 ? -4.147 -7.294 5.066 1.00 92.12 87 PRO A C 1
ATOM 673 O O . PRO A 1 87 ? -4.905 -7.061 6.006 1.00 92.12 87 PRO A O 1
ATOM 676 N N . LEU A 1 88 ? -4.228 -6.652 3.894 1.00 90.38 88 LEU A N 1
ATOM 677 C CA . LEU A 1 88 ? -5.268 -5.668 3.603 1.00 90.38 88 LEU A CA 1
ATOM 678 C C . LEU A 1 88 ? -6.662 -6.296 3.675 1.00 90.38 88 LEU A C 1
ATOM 680 O O . LEU A 1 88 ? -7.515 -5.786 4.396 1.00 90.38 88 LEU A O 1
ATOM 684 N N . MET A 1 89 ? -6.886 -7.415 2.988 1.00 89.50 89 MET A N 1
ATOM 685 C CA . MET A 1 89 ? -8.190 -8.082 2.997 1.00 89.50 89 MET A CA 1
ATOM 686 C C . MET A 1 89 ? -8.563 -8.606 4.382 1.00 89.50 89 MET A C 1
ATOM 688 O O . MET A 1 89 ? -9.698 -8.422 4.811 1.00 89.50 89 MET A O 1
ATOM 692 N N . ASN A 1 90 ? -7.608 -9.154 5.134 1.00 90.75 90 ASN A N 1
ATOM 693 C CA . ASN A 1 90 ? -7.844 -9.573 6.516 1.00 90.75 90 ASN A CA 1
ATOM 694 C C . ASN A 1 90 ? -8.259 -8.395 7.410 1.00 90.75 90 ASN A C 1
ATOM 696 O O . ASN A 1 90 ? -9.182 -8.528 8.212 1.00 90.75 90 ASN A O 1
ATOM 700 N N . ALA A 1 91 ? -7.604 -7.240 7.264 1.00 89.88 91 ALA A N 1
ATOM 701 C CA . ALA A 1 91 ? -7.943 -6.036 8.015 1.00 89.88 91 ALA A CA 1
ATOM 702 C C . ALA A 1 91 ? -9.289 -5.426 7.595 1.00 89.88 91 ALA A C 1
ATOM 704 O O . ALA A 1 91 ? -9.991 -4.872 8.429 1.00 89.88 91 ALA A O 1
ATOM 705 N N . VAL A 1 92 ? -9.673 -5.526 6.320 1.00 87.25 92 VAL A N 1
ATOM 706 C CA . VAL A 1 92 ? -10.995 -5.079 5.852 1.00 87.25 92 VAL A CA 1
ATOM 707 C C . VAL A 1 92 ? -12.093 -6.021 6.345 1.00 87.25 92 VAL A C 1
ATOM 709 O O . VAL A 1 92 ? -13.103 -5.560 6.873 1.00 87.25 92 VAL A O 1
ATOM 712 N N . CYS A 1 93 ? -11.898 -7.337 6.237 1.00 85.88 93 CYS A N 1
ATOM 713 C CA . CYS A 1 93 ? -12.882 -8.313 6.700 1.00 85.88 93 CYS A CA 1
ATOM 714 C C . CYS A 1 93 ? -13.072 -8.274 8.226 1.00 85.88 93 CYS A C 1
ATOM 716 O O . CYS A 1 93 ? -14.189 -8.475 8.701 1.00 85.88 93 CYS A O 1
ATOM 718 N N . SER A 1 94 ? -12.025 -7.971 9.005 1.00 85.31 94 SER A N 1
ATOM 719 C CA . SER A 1 94 ? -12.142 -7.849 10.466 1.00 85.31 94 SER A CA 1
ATOM 720 C C . SER A 1 94 ? -12.982 -6.649 10.916 1.00 85.31 94 SER A C 1
ATOM 722 O O . SER A 1 94 ? -13.519 -6.666 12.021 1.00 85.31 94 SER A O 1
ATOM 724 N N . LEU A 1 95 ? -13.179 -5.646 10.052 1.00 78.12 95 LEU A N 1
ATOM 725 C CA . LEU A 1 95 ? -14.055 -4.494 10.291 1.00 78.12 95 LEU A CA 1
ATOM 726 C C . LEU A 1 95 ? -15.541 -4.803 10.058 1.00 78.12 95 LEU A C 1
ATOM 728 O O . LEU A 1 95 ? -16.337 -3.885 9.875 1.00 78.12 95 LEU A O 1
ATOM 732 N N . SER A 1 96 ? -15.942 -6.078 10.079 1.00 67.56 96 SER A N 1
ATOM 733 C CA . SER A 1 96 ? -17.323 -6.554 9.873 1.00 67.56 96 SER A CA 1
ATOM 734 C C . SER A 1 96 ? -17.915 -6.293 8.475 1.00 67.56 96 SER A C 1
ATOM 736 O O . SER A 1 96 ? -19.133 -6.308 8.304 1.00 67.56 96 SER A O 1
ATOM 738 N N . LEU A 1 97 ? -17.054 -6.102 7.462 1.00 61.31 97 LEU A N 1
ATOM 739 C CA . LEU A 1 97 ? -17.432 -5.897 6.052 1.00 61.31 97 LEU A CA 1
ATOM 740 C C . LEU A 1 97 ? -17.356 -7.160 5.172 1.00 61.31 97 LEU A C 1
ATOM 742 O O . LEU A 1 97 ? -17.646 -7.073 3.982 1.00 61.31 97 LEU A O 1
ATOM 746 N N . CYS A 1 98 ? -17.001 -8.321 5.727 1.00 59.28 98 CYS A N 1
ATOM 747 C CA . CYS A 1 98 ? -17.130 -9.608 5.037 1.00 59.28 98 CYS A CA 1
ATOM 748 C C . CYS A 1 98 ? -18.242 -10.415 5.714 1.00 59.28 98 CYS A C 1
ATOM 750 O O . CYS A 1 98 ? -18.016 -11.017 6.763 1.00 59.28 98 CYS A O 1
ATOM 752 N N . TRP A 1 99 ? -19.434 -10.359 5.120 1.00 44.84 99 TRP A N 1
ATOM 753 C CA . TRP A 1 99 ? -20.543 -11.288 5.343 1.00 44.84 99 TRP A CA 1
ATOM 754 C C . TRP A 1 99 ? -20.663 -12.199 4.127 1.00 44.84 99 TRP A C 1
ATOM 756 O O . TRP A 1 99 ? -20.483 -11.676 3.002 1.00 44.84 99 TRP A O 1
#